Protein AF-A0A1G5IND9-F1 (afdb_monomer)

Radius of gyration: 23.29 Å; Cα contacts (8 Å, |Δi|>4): 199; chains: 1; bounding box: 73×46×47 Å

Solvent-accessible surface area (backbone atoms only — not comparable to full-atom values): 9541 Å² total; per-residue (Å²): 134,87,81,87,68,86,78,78,81,77,81,84,85,41,71,45,76,47,80,45,90,50,96,54,46,40,53,38,68,62,52,53,51,48,54,53,48,26,63,75,71,70,32,82,34,42,37,40,38,22,62,41,40,65,34,73,64,21,52,52,49,25,38,78,69,64,33,41,38,34,30,41,40,71,73,75,77,88,83,86,69,92,83,65,74,85,80,75,82,85,58,93,77,36,49,69,60,53,47,62,74,68,46,67,59,58,34,30,34,36,42,54,65,91,48,97,62,68,45,70,68,34,69,41,71,66,56,52,51,52,53,50,54,53,38,46,54,45,35,30,72,74,71,67,49,72,71,80,64,54,64,57,54,60,72,68,68,123

Foldseek 3Di:
DDPPDDPPVPDDAAEAEEEDEDPAADEQVVLVVQLVVCVVVVHPEYEYEYQRHHDPNNLVNCLVSVYKYKHKYFPDDPDDDPPDDDDDDDDPLPLVVQLVVLPDRIWMWIRGSPDPDTDTPPPDPVSVVVSVVVSQVSCCVPPVDHDPVVVVVVVPPD

Secondary structure (DSSP, 8-state):
--------------EEEEEE--SSPBPHHHHHHHHHHHHHTT-SEEEEEESS-B-HHHHHHHHHHTEEEEEEEE-------SSS-SPP---TT-HHHHHHHHS-SEEEEEE-TT-SS-EEEES-HHHHHHHHHHHHHHHHHHH---STTHHHHHHT--

Nearest PDB structures (foldseek):
  7edb-assembly1_A  TM=5.434E-01  e=9.068E-02  Peduovirus P2
  1kah-assembly1_A  TM=6.691E-01  e=1.997E+00  Escherichia coli
  4ys8-assembly6_D  TM=3.664E-01  e=1.119E+00  Burkholderia thailandensis E264
  2yzs-assembly1_A-2  TM=2.459E-01  e=5.507E-01  Aquifex aeolicus
  6ke1-assembly1_A  TM=2.214E-01  e=4.539E-01  Thermus thermophilus HB8

Mean predicted aligned error: 11.18 Å

pLDDT: mean 80.33, std 16.26, range [35.5, 98.25]

Sequence (158 aa):
MYHIGDRHHCYDFKVLCECKQFKNPVKRDVVVLLDGKIRSLGAQKGIICSTSGFQKGAIKYAKEHGIALFQIYDKKCIAVSHSGGPNEQEYDDDPIKYIEDRWPKYCVKCFESDRDEAVTIYPTRNMIIDIYRDYYRVMKKVYGIDMHDFDMALNNWN

Structure (mmCIF, N/CA/C/O backbone):
data_AF-A0A1G5IND9-F1
#
_entry.id   AF-A0A1G5IND9-F1
#
loop_
_atom_site.group_PDB
_atom_site.id
_atom_site.type_symbol
_atom_site.label_atom_id
_atom_site.label_alt_id
_atom_site.label_comp_id
_atom_site.label_asym_id
_atom_site.label_entity_id
_atom_site.label_seq_id
_atom_site.pdbx_PDB_ins_code
_atom_site.Cartn_x
_atom_site.Cartn_y
_atom_site.Cartn_z
_atom_site.occupancy
_atom_site.B_iso_or_equiv
_atom_site.auth_seq_id
_atom_site.auth_comp_id
_atom_site.auth_asym_id
_atom_site.auth_atom_id
_atom_site.pdbx_PDB_model_num
ATOM 1 N N . MET A 1 1 ? -50.390 -26.173 13.204 1.00 37.53 1 MET A N 1
ATOM 2 C CA . MET A 1 1 ? -49.600 -26.393 11.974 1.00 37.53 1 MET A CA 1
ATOM 3 C C . MET A 1 1 ? -48.241 -25.755 12.170 1.00 37.53 1 MET A C 1
ATOM 5 O O . MET A 1 1 ? -48.158 -24.537 12.227 1.00 37.53 1 MET A O 1
ATOM 9 N N . TYR A 1 2 ? -47.200 -26.566 12.340 1.00 35.50 2 TYR A N 1
ATOM 10 C CA . TYR A 1 2 ? -45.823 -26.085 12.351 1.00 35.50 2 TYR A CA 1
ATOM 11 C C . TYR A 1 2 ? -45.419 -25.769 10.910 1.00 35.50 2 TYR A C 1
ATOM 13 O O . TYR A 1 2 ? -45.386 -26.670 10.079 1.00 35.50 2 TYR A O 1
ATOM 21 N N . HIS A 1 3 ? -45.151 -24.501 10.600 1.00 40.34 3 HIS A N 1
ATOM 22 C CA . HIS A 1 3 ? -44.386 -24.147 9.407 1.00 40.34 3 HIS A CA 1
ATOM 23 C C . HIS A 1 3 ? -42.906 -24.221 9.778 1.00 40.34 3 HIS A C 1
ATOM 25 O O . HIS A 1 3 ? -42.329 -23.277 10.313 1.00 40.34 3 HIS A O 1
ATOM 31 N N . ILE A 1 4 ? -42.312 -25.387 9.532 1.00 52.06 4 ILE A N 1
ATOM 32 C CA . ILE A 1 4 ? -40.864 -25.536 9.409 1.00 52.06 4 ILE A CA 1
ATOM 33 C C . ILE A 1 4 ? -40.540 -25.001 8.011 1.00 52.06 4 ILE A C 1
ATOM 35 O O . ILE A 1 4 ? -40.621 -25.726 7.029 1.00 52.06 4 ILE A O 1
ATOM 39 N N . GLY A 1 5 ? -40.324 -23.687 7.931 1.00 53.31 5 GLY A N 1
ATOM 40 C CA . GLY A 1 5 ? -39.831 -23.007 6.737 1.00 53.31 5 GLY A CA 1
ATOM 41 C C . GLY A 1 5 ? -38.309 -22.951 6.778 1.00 53.31 5 GLY A C 1
ATOM 42 O O . GLY A 1 5 ? -37.722 -22.635 7.815 1.00 53.31 5 GLY A O 1
ATOM 43 N N . ASP A 1 6 ? -37.694 -23.300 5.660 1.00 54.34 6 ASP A N 1
ATOM 44 C CA . ASP A 1 6 ? -36.264 -23.501 5.462 1.00 54.34 6 ASP A CA 1
ATOM 45 C C . ASP A 1 6 ? -35.392 -22.374 6.034 1.00 54.34 6 ASP A C 1
ATOM 47 O O . ASP A 1 6 ? -35.322 -21.264 5.507 1.00 54.34 6 ASP A O 1
ATOM 51 N N . ARG A 1 7 ? -34.656 -22.671 7.112 1.00 50.06 7 ARG A N 1
ATOM 52 C CA . ARG A 1 7 ? -33.579 -21.799 7.594 1.00 50.06 7 ARG A CA 1
ATOM 53 C C . ARG A 1 7 ? -32.284 -22.143 6.869 1.00 50.06 7 ARG A C 1
ATOM 55 O O . ARG A 1 7 ? -31.398 -22.774 7.443 1.00 50.06 7 ARG A O 1
ATOM 62 N N . HIS A 1 8 ? -32.150 -21.674 5.632 1.00 57.09 8 HIS A N 1
ATOM 63 C CA . HIS A 1 8 ? -30.825 -21.358 5.111 1.00 57.09 8 HIS A CA 1
ATOM 64 C C . HIS A 1 8 ? -30.262 -20.224 5.977 1.00 57.09 8 HIS A C 1
ATOM 66 O O . HIS A 1 8 ? -30.585 -19.056 5.785 1.00 57.09 8 HIS A O 1
ATOM 72 N N . HIS A 1 9 ? -29.463 -20.568 6.988 1.00 54.41 9 HIS A N 1
ATOM 73 C CA . HIS A 1 9 ? -28.658 -19.597 7.727 1.00 54.41 9 HIS A CA 1
ATOM 74 C C . HIS A 1 9 ? -27.567 -19.070 6.787 1.00 54.41 9 HIS A C 1
ATOM 76 O O . HIS A 1 9 ? -26.453 -19.585 6.763 1.00 54.41 9 HIS A O 1
ATOM 82 N N . CYS A 1 10 ? -27.909 -18.085 5.955 1.00 64.38 10 CYS A N 1
ATOM 83 C CA . CYS A 1 10 ? -26.940 -17.322 5.179 1.00 64.38 10 CYS A CA 1
ATOM 84 C C . CYS A 1 10 ? -26.258 -16.341 6.132 1.00 64.38 10 CYS A C 1
ATOM 86 O O . CYS A 1 10 ? -26.881 -15.406 6.632 1.00 64.38 10 CYS A O 1
ATOM 88 N N . TYR A 1 11 ? -24.997 -16.606 6.454 1.00 77.19 11 TYR A N 1
ATOM 89 C CA . TYR A 1 11 ? -24.205 -15.719 7.292 1.00 77.19 11 TYR A CA 1
ATOM 90 C C . TYR A 1 11 ? -23.668 -14.580 6.419 1.00 77.19 11 TYR A C 1
ATOM 92 O O . TYR A 1 11 ? -22.770 -14.794 5.605 1.00 77.19 11 TYR A O 1
ATOM 100 N N . ASP A 1 12 ? -24.211 -13.374 6.578 1.00 85.25 12 ASP A N 1
ATOM 101 C CA . ASP A 1 12 ? -23.743 -12.202 5.835 1.00 85.25 12 ASP A CA 1
ATOM 102 C C . ASP A 1 12 ? -22.472 -11.629 6.474 1.00 85.25 12 ASP A C 1
ATOM 104 O O . ASP A 1 12 ? -22.474 -11.151 7.614 1.00 85.25 12 ASP A O 1
ATOM 108 N N . PHE A 1 13 ? -21.369 -11.659 5.724 1.00 91.00 13 PHE A N 1
ATOM 109 C CA . PHE A 1 13 ? -20.093 -11.071 6.121 1.00 91.00 13 PHE A CA 1
ATOM 110 C C . PHE A 1 13 ? -19.917 -9.686 5.493 1.00 91.00 13 PHE A C 1
ATOM 112 O O . PHE A 1 13 ? -19.756 -9.537 4.283 1.00 91.00 13 PHE A O 1
ATOM 119 N N . LYS A 1 14 ? -19.934 -8.655 6.334 1.00 92.88 14 LYS A N 1
ATOM 120 C CA . LYS A 1 14 ? -19.837 -7.247 5.965 1.00 92.88 14 LYS A CA 1
ATOM 121 C C . LYS A 1 14 ? -18.474 -6.688 6.362 1.00 92.88 14 LYS A C 1
ATOM 123 O O . LYS A 1 14 ? -18.057 -6.749 7.519 1.00 92.88 14 LYS A O 1
ATOM 128 N N . VAL A 1 15 ? -17.804 -6.069 5.396 1.00 94.38 15 VAL A N 1
ATOM 129 C CA . VAL A 1 15 ? -16.541 -5.355 5.600 1.00 94.38 15 VAL A CA 1
ATOM 130 C C . VAL A 1 15 ? -16.746 -3.887 5.271 1.00 94.38 15 VAL A C 1
ATOM 132 O O . VAL A 1 15 ? -17.277 -3.556 4.212 1.00 94.38 15 VAL A O 1
ATOM 135 N N . LEU A 1 16 ? -16.316 -3.003 6.167 1.00 95.50 16 LEU A N 1
ATOM 136 C CA . LEU A 1 16 ? -16.320 -1.566 5.925 1.00 95.50 16 LEU A CA 1
ATOM 137 C C . LEU A 1 16 ? -14.948 -1.128 5.407 1.00 95.50 16 LEU A C 1
ATOM 139 O O . LEU A 1 16 ? -13.946 -1.282 6.100 1.00 95.50 16 LEU A O 1
ATOM 143 N N . CYS A 1 17 ? -14.901 -0.569 4.200 1.00 94.25 17 CYS A N 1
ATOM 144 C CA . CYS A 1 17 ? -13.667 -0.075 3.592 1.00 94.25 17 CYS A CA 1
ATOM 145 C C . CYS A 1 17 ? -13.712 1.450 3.444 1.00 94.25 17 CYS A C 1
ATOM 147 O O . CYS A 1 17 ? -14.684 1.993 2.919 1.00 94.25 17 CYS A O 1
ATOM 149 N N . GLU A 1 18 ? -12.659 2.141 3.884 1.00 94.31 18 GLU A N 1
ATOM 150 C CA . GLU A 1 18 ? -12.487 3.579 3.672 1.00 94.31 18 GLU A CA 1
ATOM 151 C C . GLU A 1 18 ? -11.166 3.897 2.962 1.00 94.31 18 GLU A C 1
ATOM 153 O O . GLU A 1 18 ? -10.089 3.490 3.393 1.00 94.31 18 GLU A O 1
ATOM 158 N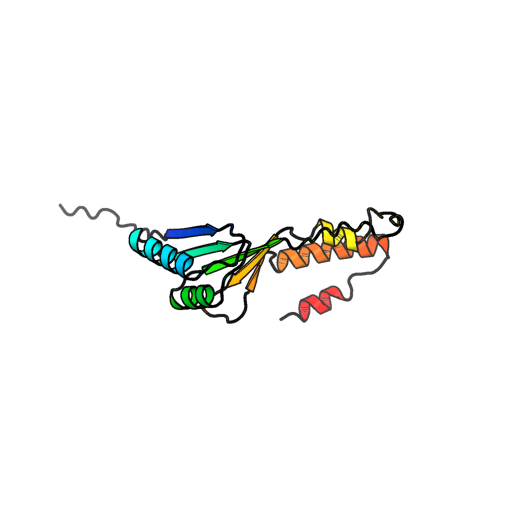 N . CYS A 1 19 ? -11.237 4.715 1.912 1.00 94.06 19 CYS A N 1
ATOM 159 C CA . CYS A 1 19 ? -10.068 5.242 1.210 1.00 94.06 19 CYS A CA 1
ATOM 160 C C . CYS A 1 19 ? -9.769 6.670 1.679 1.00 94.06 19 CYS A C 1
ATOM 162 O O . CYS A 1 19 ? -10.649 7.534 1.660 1.00 94.06 19 CYS A O 1
ATOM 164 N N . LYS A 1 20 ? -8.528 6.934 2.098 1.00 92.50 20 LYS A N 1
ATOM 165 C CA . LYS A 1 20 ? -8.072 8.236 2.596 1.00 92.50 20 LYS A CA 1
ATOM 166 C C . LYS A 1 20 ? -6.925 8.768 1.751 1.00 92.50 20 LYS A C 1
ATOM 168 O O . LYS A 1 20 ? -5.823 8.232 1.760 1.00 92.50 20 LYS A O 1
ATOM 173 N N . GLN A 1 21 ? -7.183 9.873 1.064 1.00 93.25 21 GLN A N 1
ATOM 174 C CA . GLN A 1 21 ? -6.161 10.635 0.361 1.00 93.25 21 GLN A CA 1
ATOM 175 C C . GLN A 1 21 ? -5.793 11.859 1.199 1.00 93.25 21 GLN A C 1
ATOM 177 O O . GLN A 1 21 ? -6.465 12.888 1.154 1.00 93.25 21 GLN A O 1
ATOM 182 N N . PHE A 1 22 ? -4.732 11.744 1.992 1.00 93.06 22 PHE A N 1
ATOM 183 C CA . PHE A 1 22 ? -4.222 12.843 2.809 1.00 93.06 22 PHE A CA 1
ATOM 184 C C . PHE A 1 22 ? -2.828 13.265 2.364 1.00 93.06 22 PHE A C 1
ATOM 186 O O . PHE A 1 22 ? -2.091 12.494 1.761 1.00 93.06 22 PHE A O 1
ATOM 193 N N . LYS A 1 23 ? -2.449 14.500 2.713 1.00 91.50 23 LYS A N 1
ATOM 194 C CA . LYS A 1 23 ? -1.075 14.993 2.525 1.00 91.50 23 LYS A CA 1
ATOM 195 C C . LYS A 1 23 ? -0.083 14.354 3.504 1.00 91.50 23 LYS A C 1
ATOM 197 O O . LYS A 1 23 ? 1.084 14.212 3.178 1.00 91.50 23 LYS A O 1
ATOM 202 N N . ASN A 1 24 ? -0.555 13.977 4.693 1.00 94.38 24 ASN A N 1
ATOM 203 C CA . ASN A 1 24 ? 0.251 13.406 5.773 1.00 94.38 24 ASN A CA 1
ATOM 204 C C . ASN A 1 24 ? -0.211 11.977 6.100 1.00 94.38 24 ASN A C 1
ATOM 206 O O . ASN A 1 24 ? -1.364 11.645 5.794 1.00 94.38 24 ASN A O 1
ATOM 210 N N . PRO A 1 25 ? 0.633 11.147 6.748 1.00 95.38 25 PRO A N 1
ATOM 211 C CA . PRO A 1 25 ? 0.241 9.810 7.184 1.00 95.38 25 PRO A CA 1
ATOM 212 C C . PRO A 1 25 ? -1.025 9.823 8.045 1.00 95.38 25 PRO A C 1
ATOM 214 O O . PRO A 1 25 ? -1.214 10.713 8.882 1.00 95.38 25 PRO A O 1
ATOM 217 N N . VAL A 1 26 ? -1.884 8.821 7.847 1.00 96.00 26 VAL A N 1
ATOM 218 C CA . VAL A 1 26 ? -3.165 8.687 8.551 1.00 96.00 26 VAL A CA 1
ATOM 219 C C . VAL A 1 26 ? -2.928 8.588 10.058 1.00 96.00 26 VAL A C 1
ATOM 221 O O . VAL A 1 26 ? -2.122 7.786 10.539 1.00 96.00 26 VAL A O 1
ATOM 224 N N . LYS A 1 27 ? -3.638 9.441 10.794 1.00 97.88 27 LYS A N 1
ATOM 225 C CA . LYS A 1 27 ? -3.593 9.553 12.252 1.00 97.88 27 LYS A CA 1
ATOM 226 C C . LYS A 1 27 ? -4.478 8.491 12.923 1.00 97.88 27 LYS A C 1
ATOM 228 O O . LYS A 1 27 ? -5.351 7.894 12.296 1.00 97.88 27 LYS A O 1
ATOM 233 N N . ARG A 1 28 ? -4.247 8.253 14.220 1.00 97.75 28 ARG A N 1
ATOM 234 C CA . ARG A 1 28 ? -4.973 7.244 15.020 1.00 97.75 28 ARG A CA 1
ATOM 235 C C . ARG A 1 28 ? -6.477 7.521 15.123 1.00 97.75 28 ARG A C 1
ATOM 237 O O . ARG A 1 28 ? -7.260 6.580 15.086 1.00 97.75 28 ARG A O 1
ATOM 244 N N . ASP A 1 29 ? -6.871 8.783 15.250 1.00 98.06 29 ASP A N 1
ATOM 245 C CA . ASP A 1 29 ? -8.268 9.231 15.342 1.00 98.06 29 ASP A CA 1
ATOM 246 C C . ASP A 1 29 ? -9.125 8.748 14.163 1.00 98.06 29 ASP A C 1
ATOM 248 O O . ASP A 1 29 ? -10.259 8.321 14.359 1.00 98.06 29 ASP A O 1
ATOM 252 N N . VAL A 1 30 ? -8.562 8.722 12.955 1.00 97.94 30 VAL A N 1
ATOM 253 C CA . VAL A 1 30 ? -9.231 8.202 11.754 1.00 97.94 30 VAL A CA 1
ATOM 254 C C . VAL A 1 30 ? -9.525 6.706 11.879 1.00 97.94 30 VAL A C 1
ATOM 256 O O . VAL A 1 30 ? -10.604 6.258 11.498 1.00 97.94 30 VAL A O 1
ATOM 259 N N . VAL A 1 31 ? -8.593 5.933 12.442 1.00 97.00 31 VAL A N 1
ATOM 260 C CA . VAL A 1 31 ? -8.778 4.490 12.665 1.00 97.00 31 VAL A CA 1
ATOM 261 C C . VAL A 1 31 ? -9.827 4.237 13.750 1.00 97.00 31 VAL A C 1
ATOM 263 O O . VAL A 1 31 ? -10.704 3.399 13.569 1.00 97.00 31 VAL A O 1
ATOM 266 N N . VAL A 1 32 ? -9.786 5.007 14.843 1.00 98.19 32 VAL A N 1
ATOM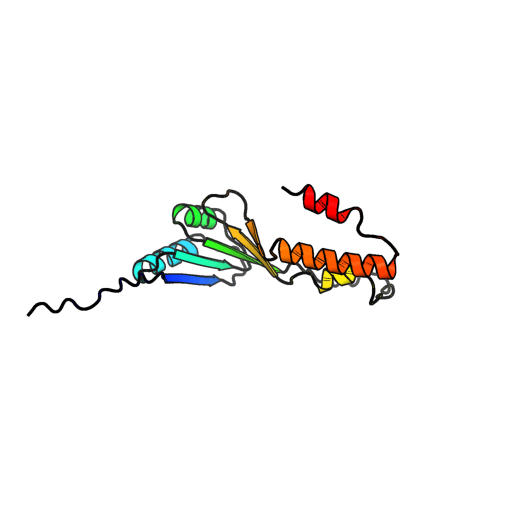 267 C CA . VAL A 1 32 ? -10.786 4.960 15.929 1.00 98.19 32 VAL A CA 1
ATOM 268 C C . VAL A 1 32 ? -12.185 5.289 15.401 1.00 98.19 32 VAL A C 1
ATOM 270 O O . VAL A 1 32 ? -13.165 4.642 15.770 1.00 98.19 32 VAL A O 1
ATOM 273 N N . LEU A 1 33 ? -12.289 6.274 14.506 1.00 98.25 33 LEU A N 1
ATOM 274 C CA . LEU A 1 33 ? -13.550 6.637 13.868 1.00 98.25 33 LEU A CA 1
ATOM 275 C C . LEU A 1 33 ? -14.101 5.480 13.022 1.00 98.25 33 LEU A C 1
ATOM 277 O O . LEU A 1 33 ? -15.293 5.184 13.111 1.00 98.25 33 LEU A O 1
ATOM 281 N N . LEU A 1 34 ? -13.253 4.815 12.225 1.00 97.38 34 LEU A N 1
ATOM 282 C CA . LEU A 1 34 ? -13.667 3.638 11.459 1.00 97.38 34 LEU A CA 1
ATOM 283 C C . LEU A 1 34 ? -14.142 2.517 12.389 1.00 97.38 34 LEU A C 1
ATOM 285 O O . LEU A 1 34 ? -15.207 1.961 12.153 1.00 97.38 34 LEU A O 1
ATOM 289 N N . ASP A 1 35 ? -13.404 2.228 13.461 1.00 97.69 35 ASP A N 1
ATOM 290 C CA . ASP A 1 35 ? -13.773 1.219 14.461 1.00 97.69 35 ASP A CA 1
ATOM 291 C C . ASP A 1 35 ? -15.172 1.478 15.058 1.00 97.69 35 ASP A C 1
ATOM 293 O O . ASP A 1 35 ? -16.013 0.583 15.167 1.00 97.69 35 ASP A O 1
ATOM 297 N N . GLY A 1 36 ? -15.484 2.745 15.356 1.00 98.06 36 GLY A N 1
ATOM 298 C CA . GLY A 1 36 ? -16.830 3.162 15.757 1.00 98.06 36 GLY A CA 1
ATOM 299 C C . GLY A 1 36 ? -17.905 2.851 14.708 1.00 98.06 36 GLY A C 1
ATOM 300 O O . GLY A 1 36 ? -18.975 2.352 15.060 1.00 98.06 36 GLY A O 1
ATOM 301 N N . LYS A 1 37 ? -17.618 3.092 13.422 1.00 98.00 37 LYS A N 1
ATOM 302 C CA . LYS A 1 37 ? -18.543 2.803 12.312 1.00 98.00 37 LYS A CA 1
ATOM 303 C C . LYS A 1 37 ? -18.721 1.309 12.059 1.00 98.00 37 LYS A C 1
ATOM 305 O O . LYS A 1 37 ? -19.827 0.884 11.747 1.00 98.00 37 LYS A O 1
ATOM 310 N N . ILE A 1 38 ? -17.661 0.512 12.204 1.00 96.94 38 ILE A N 1
ATOM 311 C CA . ILE A 1 38 ? -17.737 -0.953 12.107 1.00 96.94 38 ILE A CA 1
ATOM 312 C C . ILE A 1 38 ? -18.773 -1.464 13.112 1.00 96.94 38 ILE A C 1
ATOM 314 O O . ILE A 1 38 ? -19.696 -2.183 12.729 1.00 96.94 38 ILE A O 1
ATOM 318 N N . ARG A 1 39 ? -18.678 -1.013 14.372 1.00 96.12 39 ARG A N 1
ATOM 319 C CA . ARG A 1 39 ? -19.630 -1.368 15.433 1.00 96.12 39 ARG A CA 1
ATOM 320 C C . ARG A 1 39 ? -21.047 -0.875 15.148 1.00 96.12 39 ARG A C 1
ATOM 322 O O . ARG A 1 39 ? -21.986 -1.652 15.284 1.00 96.12 39 ARG A O 1
ATOM 329 N N . SER A 1 40 ? -21.218 0.386 14.746 1.00 97.56 40 SER A N 1
ATOM 330 C CA . SER A 1 40 ? -22.558 0.956 14.542 1.00 97.56 40 SER A CA 1
ATOM 331 C C . SER A 1 40 ? -23.294 0.377 13.330 1.00 97.56 40 SER A C 1
ATOM 333 O O . SER A 1 40 ? -24.518 0.301 13.342 1.00 97.56 40 SER A O 1
ATOM 335 N N . LEU A 1 41 ? -22.564 -0.058 12.299 1.00 95.75 41 LEU A N 1
ATOM 336 C CA . LEU A 1 41 ? -23.126 -0.635 11.072 1.00 95.75 41 LEU A CA 1
ATOM 337 C C . LEU A 1 41 ? -23.214 -2.171 11.100 1.00 95.75 41 LEU A C 1
ATOM 339 O O . LEU A 1 41 ? -23.656 -2.780 10.115 1.00 95.75 41 LEU A O 1
ATOM 343 N N . GLY A 1 42 ? -22.774 -2.798 12.197 1.00 92.38 42 GLY A N 1
ATOM 344 C CA . GLY A 1 42 ? -22.714 -4.252 12.339 1.00 92.38 42 GLY A CA 1
ATOM 345 C C . GLY A 1 42 ? -21.805 -4.912 11.299 1.00 92.38 42 GLY A C 1
ATOM 346 O O . GLY A 1 42 ? -22.160 -5.955 10.757 1.00 92.38 42 GLY A O 1
ATOM 347 N N . ALA A 1 43 ? -20.683 -4.275 10.953 1.00 93.56 43 ALA A N 1
ATOM 348 C CA . ALA A 1 43 ? -19.661 -4.875 10.099 1.00 93.56 43 ALA A CA 1
ATOM 349 C C . ALA A 1 43 ? -18.708 -5.742 10.935 1.00 93.56 43 ALA A C 1
ATOM 351 O O . ALA A 1 43 ? -18.429 -5.444 12.093 1.00 93.56 43 ALA A O 1
ATOM 352 N N . GLN A 1 44 ? -18.187 -6.814 10.344 1.00 93.25 44 GLN A N 1
ATOM 353 C CA . GLN A 1 44 ? -17.294 -7.758 11.013 1.00 93.25 44 GLN A CA 1
ATOM 354 C C . GLN A 1 44 ? -15.822 -7.360 10.890 1.00 93.25 44 GLN A C 1
ATOM 356 O O . GLN A 1 44 ? -15.013 -7.761 11.727 1.00 93.25 44 GLN A O 1
ATOM 361 N N . LYS A 1 45 ? -15.457 -6.606 9.844 1.00 92.69 45 LYS A N 1
ATO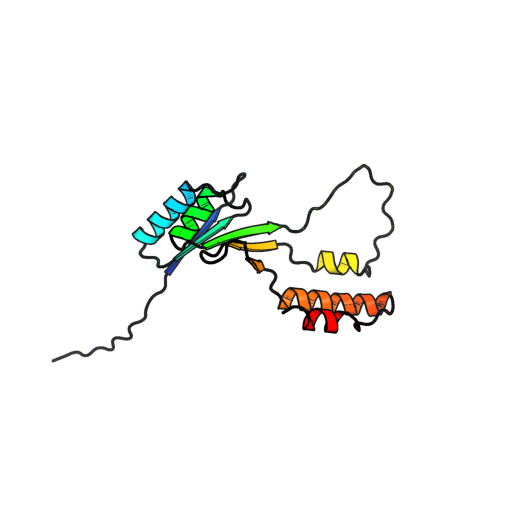M 362 C CA . LYS A 1 45 ? -14.085 -6.135 9.603 1.00 92.69 45 LYS A CA 1
ATOM 363 C C . LYS A 1 45 ? -14.057 -4.716 9.052 1.00 92.69 45 LYS A C 1
ATOM 365 O O . LYS A 1 45 ? -15.023 -4.245 8.450 1.00 92.69 45 LYS A O 1
ATOM 370 N N . GLY A 1 46 ? -12.908 -4.070 9.231 1.00 94.31 46 GLY A N 1
ATOM 371 C CA . GLY A 1 46 ? -12.598 -2.760 8.675 1.00 94.31 46 GLY A CA 1
ATOM 372 C C . GLY A 1 46 ? -11.310 -2.773 7.870 1.00 94.31 46 GLY A C 1
ATOM 373 O O . GLY A 1 46 ? -10.357 -3.452 8.252 1.00 94.31 46 GLY A O 1
ATOM 374 N N . ILE A 1 47 ? -11.278 -1.991 6.794 1.00 94.94 47 ILE A N 1
ATOM 375 C CA . ILE A 1 47 ? -10.091 -1.755 5.969 1.00 94.94 47 ILE A CA 1
ATOM 376 C C . ILE A 1 47 ? -9.919 -0.247 5.775 1.00 94.94 47 ILE A C 1
ATOM 378 O O . ILE A 1 47 ? -10.878 0.447 5.432 1.00 94.94 47 ILE A O 1
ATOM 382 N N . ILE A 1 48 ? -8.699 0.264 5.957 1.00 95.44 48 ILE A N 1
ATOM 383 C CA . ILE A 1 48 ? -8.327 1.619 5.527 1.00 95.44 48 ILE A CA 1
ATOM 384 C C . ILE A 1 48 ? -7.258 1.534 4.451 1.00 95.44 48 ILE A C 1
ATOM 386 O O . ILE A 1 48 ? -6.182 0.989 4.682 1.00 95.44 48 ILE A O 1
ATOM 390 N N . CYS A 1 49 ? -7.523 2.163 3.313 1.00 93.94 49 CYS A N 1
ATOM 391 C CA . CYS A 1 49 ? -6.556 2.355 2.241 1.00 93.94 49 CYS A CA 1
ATOM 392 C C . CYS A 1 49 ? -6.040 3.799 2.260 1.00 93.94 49 CYS A C 1
ATOM 394 O O . CYS A 1 49 ? -6.836 4.733 2.360 1.00 93.94 49 CYS A O 1
ATOM 396 N N . SER A 1 50 ? -4.729 4.010 2.137 1.00 93.88 50 SER A N 1
ATOM 397 C CA . SER A 1 50 ? -4.130 5.351 2.081 1.00 93.88 50 SER A CA 1
ATOM 398 C C . SER A 1 50 ? -2.941 5.428 1.134 1.00 93.88 50 SER A C 1
ATOM 400 O O . SER A 1 50 ? -2.147 4.492 1.058 1.00 93.88 50 SER A O 1
ATOM 402 N N . THR A 1 51 ? -2.768 6.574 0.468 1.00 92.69 51 THR A N 1
ATOM 403 C CA . THR A 1 51 ? -1.554 6.861 -0.313 1.00 92.69 51 THR A CA 1
ATOM 404 C C . THR A 1 51 ? -0.415 7.464 0.507 1.00 92.69 51 THR A C 1
ATOM 406 O O . THR A 1 51 ? 0.742 7.397 0.108 1.00 92.69 51 THR A O 1
ATOM 409 N N . SER A 1 52 ? -0.719 8.038 1.674 1.00 91.75 52 SER A N 1
ATOM 410 C CA . SER A 1 52 ? 0.256 8.717 2.539 1.00 91.75 52 SER A CA 1
ATOM 411 C C . SER A 1 52 ? 0.803 7.838 3.669 1.00 91.75 52 SER A C 1
ATOM 413 O O . SER A 1 52 ? 1.584 8.309 4.496 1.00 91.75 52 SER A O 1
ATOM 415 N N . GLY A 1 53 ? 0.391 6.569 3.732 1.00 92.06 53 GLY A N 1
ATOM 416 C CA . GLY A 1 53 ? 0.745 5.653 4.817 1.00 92.06 53 GLY A CA 1
ATOM 417 C C . GLY A 1 53 ? 0.038 5.976 6.137 1.00 92.06 53 GLY A C 1
ATOM 418 O O . GLY A 1 53 ? -0.990 6.660 6.164 1.00 92.06 53 GLY A O 1
ATOM 419 N N . PHE A 1 54 ? 0.588 5.461 7.240 1.00 94.56 54 PHE A N 1
ATOM 420 C CA . PHE A 1 54 ? -0.035 5.477 8.568 1.00 94.56 54 PHE A CA 1
ATOM 421 C C . PHE A 1 54 ? 0.978 5.846 9.654 1.00 94.56 54 PHE A C 1
ATOM 423 O O . PHE A 1 54 ? 2.142 5.455 9.603 1.00 94.56 54 PHE A O 1
ATOM 430 N N . GLN A 1 55 ? 0.541 6.590 10.668 1.00 95.25 55 GLN A N 1
ATOM 431 C CA . GLN A 1 55 ? 1.369 6.873 11.840 1.00 95.25 55 GLN A CA 1
ATOM 432 C C . GLN A 1 55 ? 1.511 5.631 12.730 1.00 95.25 55 GLN A C 1
ATOM 434 O O . GLN A 1 55 ? 0.593 4.816 12.813 1.00 95.25 55 GLN A O 1
ATOM 439 N N . LYS A 1 56 ? 2.605 5.530 13.500 1.00 94.12 56 LYS A N 1
ATOM 440 C CA . LYS A 1 56 ? 2.838 4.405 14.433 1.00 94.12 56 LYS A CA 1
ATOM 441 C C . LYS A 1 56 ? 1.649 4.149 15.370 1.00 94.12 56 LYS A C 1
ATOM 443 O O . LYS A 1 56 ? 1.257 3.006 15.570 1.00 94.12 56 LYS A O 1
ATOM 448 N N . GLY A 1 57 ? 1.038 5.212 15.903 1.00 94.69 57 GLY A N 1
ATOM 449 C CA . GLY A 1 57 ? -0.139 5.101 16.773 1.00 94.69 57 GLY A CA 1
ATOM 450 C C . GLY A 1 57 ? -1.400 4.595 16.060 1.00 94.69 57 GLY A C 1
ATOM 451 O O . GLY A 1 57 ? -2.229 3.950 16.693 1.00 94.69 57 GLY A O 1
ATOM 452 N N . ALA A 1 58 ? -1.534 4.857 14.756 1.00 95.00 58 ALA A N 1
ATOM 453 C CA . ALA A 1 58 ? -2.621 4.334 13.932 1.00 95.00 58 ALA A CA 1
ATOM 454 C C . ALA A 1 58 ? -2.428 2.839 13.648 1.00 95.00 58 ALA A C 1
ATOM 456 O O . ALA A 1 58 ? -3.361 2.067 13.837 1.00 95.00 58 ALA A O 1
ATOM 457 N N . ILE A 1 59 ? -1.204 2.431 13.287 1.00 94.50 59 ILE A N 1
ATOM 458 C CA . ILE A 1 59 ? -0.839 1.022 13.062 1.00 94.50 59 ILE A CA 1
ATOM 459 C C . ILE A 1 59 ? -1.057 0.205 14.339 1.00 94.50 59 ILE A C 1
ATOM 461 O O . ILE A 1 59 ? -1.721 -0.826 14.301 1.00 94.50 59 ILE A O 1
ATOM 465 N N . LYS A 1 60 ? -0.568 0.700 15.486 1.00 93.62 60 LYS A N 1
ATOM 466 C CA . LYS A 1 60 ? -0.736 0.027 16.781 1.00 93.62 60 LYS A CA 1
ATOM 467 C C . LYS A 1 60 ? -2.212 -0.179 17.133 1.00 93.62 60 LYS A C 1
ATOM 469 O O . LYS A 1 60 ? -2.605 -1.288 17.474 1.00 93.62 60 LYS A O 1
ATOM 474 N N . TYR A 1 61 ? -3.028 0.867 17.006 1.00 95.81 61 TYR A N 1
ATOM 475 C CA . TYR A 1 61 ? -4.459 0.774 17.293 1.00 95.81 61 TYR A CA 1
ATOM 476 C C . TYR A 1 61 ? -5.176 -0.186 16.332 1.00 95.81 61 TYR A C 1
ATOM 478 O O . TYR A 1 61 ? -5.965 -1.017 16.763 1.00 95.81 61 TYR A O 1
ATOM 486 N N . ALA A 1 62 ? -4.875 -0.122 15.033 1.00 93.69 62 ALA A N 1
ATOM 487 C CA . ALA A 1 62 ? -5.463 -1.026 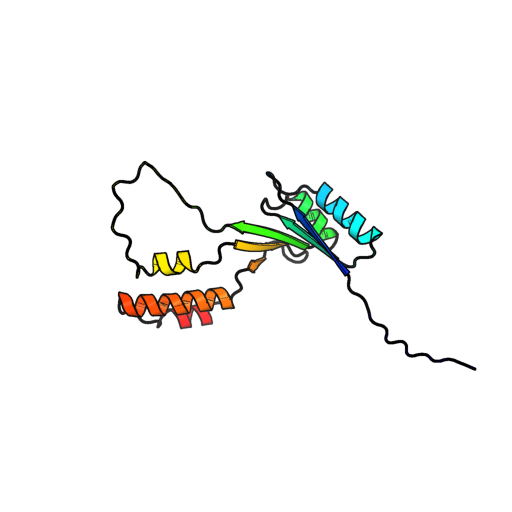14.048 1.00 93.69 62 ALA A CA 1
ATOM 488 C C . ALA A 1 62 ? -5.138 -2.501 14.348 1.00 93.69 62 ALA A C 1
ATOM 490 O O . ALA A 1 62 ? -6.031 -3.344 14.287 1.00 93.69 62 ALA A O 1
ATOM 491 N N . LYS A 1 63 ? -3.890 -2.788 14.750 1.00 91.38 63 LYS A N 1
ATOM 492 C CA . LYS A 1 63 ? -3.429 -4.116 15.184 1.00 91.38 63 LYS A CA 1
ATOM 493 C C . LYS A 1 63 ? -4.197 -4.618 16.410 1.00 91.38 63 LYS A C 1
ATOM 495 O O . LYS A 1 63 ? -4.687 -5.740 16.386 1.00 91.38 63 LYS A O 1
ATOM 500 N N . GLU A 1 64 ? -4.363 -3.783 17.436 1.00 93.12 64 GLU A N 1
ATOM 501 C CA . GLU A 1 64 ? -5.118 -4.123 18.658 1.00 93.12 64 GLU A CA 1
ATOM 502 C C . GLU A 1 64 ? -6.613 -4.384 18.391 1.00 93.12 64 GLU A C 1
ATOM 504 O O . GLU A 1 64 ? -7.235 -5.177 19.093 1.00 93.12 64 GLU A O 1
ATOM 509 N N . HIS A 1 65 ? -7.187 -3.746 17.367 1.00 93.50 65 HIS A N 1
ATOM 510 C CA . HIS A 1 65 ? -8.625 -3.778 17.078 1.00 93.50 65 HIS A CA 1
ATOM 511 C C . HIS A 1 65 ? -9.006 -4.599 15.830 1.00 93.50 65 HIS A C 1
ATOM 513 O O . HIS A 1 65 ? -10.174 -4.631 15.444 1.00 93.50 65 HIS A O 1
ATOM 519 N N . GLY A 1 66 ? -8.050 -5.285 15.195 1.00 90.62 66 GLY A N 1
ATOM 520 C CA . GLY A 1 66 ? -8.310 -6.155 14.042 1.00 90.62 66 GLY A CA 1
ATOM 521 C C . GLY A 1 66 ? -8.776 -5.415 12.779 1.00 90.62 66 GLY A C 1
ATOM 522 O O . GLY A 1 66 ? -9.636 -5.921 12.053 1.00 90.62 66 GLY A O 1
ATOM 523 N N . ILE A 1 67 ? -8.223 -4.225 12.525 1.00 94.25 67 ILE A N 1
ATOM 524 C CA . ILE A 1 67 ? -8.501 -3.393 11.344 1.00 94.25 67 ILE A CA 1
ATOM 525 C C . ILE A 1 67 ? -7.318 -3.485 10.378 1.00 94.25 67 ILE A C 1
ATOM 527 O O . ILE A 1 67 ? -6.178 -3.243 10.767 1.00 94.25 67 ILE A O 1
ATOM 531 N N . ALA A 1 68 ? -7.583 -3.796 9.110 1.00 93.75 68 ALA A N 1
ATOM 532 C CA . ALA A 1 68 ? -6.538 -3.888 8.095 1.00 93.75 68 ALA A CA 1
ATOM 533 C C . ALA A 1 68 ? -6.160 -2.500 7.562 1.00 93.75 68 ALA A C 1
ATOM 535 O O . ALA A 1 68 ? -7.028 -1.664 7.298 1.00 93.75 68 ALA A O 1
ATOM 536 N N . LEU A 1 69 ? -4.863 -2.266 7.360 1.00 92.69 69 LEU A N 1
ATOM 537 C CA . LEU A 1 69 ? -4.349 -1.028 6.773 1.00 92.69 69 LEU A CA 1
ATOM 538 C C . LEU A 1 69 ? -3.580 -1.339 5.490 1.00 92.69 69 LEU A C 1
ATOM 540 O O . LEU A 1 69 ? -2.629 -2.120 5.514 1.00 92.69 69 LEU A O 1
ATOM 544 N N . PHE A 1 70 ? -3.961 -0.703 4.383 1.00 92.50 70 PHE A N 1
ATOM 545 C CA . PHE A 1 70 ? -3.296 -0.818 3.087 1.00 92.50 70 PHE A CA 1
ATOM 546 C C . PHE A 1 70 ? -2.659 0.516 2.705 1.00 92.50 70 PHE A C 1
ATOM 548 O O . PHE A 1 70 ? -3.346 1.531 2.563 1.00 92.50 70 PHE A O 1
ATOM 555 N N . GLN A 1 71 ? -1.341 0.523 2.513 1.00 92.38 71 GLN A N 1
ATOM 556 C CA . GLN A 1 71 ? -0.647 1.657 1.910 1.00 92.38 71 GLN A CA 1
ATOM 557 C C . GLN A 1 71 ? -0.449 1.403 0.418 1.00 92.38 71 GLN A C 1
ATOM 559 O O . GLN A 1 71 ? 0.220 0.444 0.037 1.00 92.38 71 GLN A O 1
ATOM 564 N N . ILE A 1 72 ? -1.003 2.289 -0.405 1.00 90.19 72 ILE A N 1
ATOM 565 C CA . ILE A 1 72 ? -0.891 2.265 -1.864 1.00 90.19 72 ILE A CA 1
ATOM 566 C C . ILE A 1 72 ? 0.105 3.345 -2.269 1.00 90.19 72 ILE A C 1
ATOM 568 O O . ILE A 1 72 ? -0.082 4.504 -1.926 1.00 90.19 72 ILE A O 1
ATOM 572 N N . TYR A 1 73 ? 1.157 3.012 -2.997 1.00 85.75 73 TYR A N 1
ATOM 573 C CA . TYR A 1 73 ? 2.130 4.009 -3.442 1.00 85.75 73 TYR A CA 1
ATOM 574 C C . TYR A 1 73 ? 2.525 3.773 -4.893 1.00 85.75 73 TYR A C 1
ATOM 576 O O . TYR A 1 73 ? 2.449 2.649 -5.391 1.00 85.75 73 TYR A O 1
ATOM 584 N N . ASP A 1 74 ? 2.904 4.854 -5.572 1.00 82.62 74 ASP A N 1
ATOM 585 C CA . ASP A 1 74 ? 3.513 4.767 -6.895 1.00 82.62 74 ASP A CA 1
ATOM 586 C C . ASP A 1 74 ? 4.968 4.323 -6.730 1.00 82.62 74 ASP A C 1
ATOM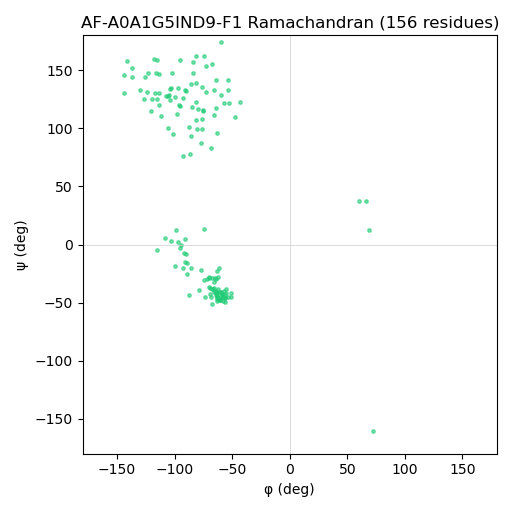 588 O O . ASP A 1 74 ? 5.674 4.801 -5.835 1.00 82.62 74 ASP A O 1
ATOM 592 N N . LYS A 1 75 ? 5.405 3.376 -7.558 1.00 69.88 75 LYS A N 1
ATOM 593 C CA . LYS A 1 75 ? 6.795 2.914 -7.561 1.00 69.88 75 LYS A CA 1
ATOM 594 C C . LYS A 1 75 ? 7.672 3.708 -8.533 1.00 69.88 75 LYS A C 1
ATOM 596 O O . LYS A 1 75 ? 8.893 3.617 -8.431 1.00 69.88 75 LYS A O 1
ATOM 601 N N . LYS A 1 76 ? 7.073 4.468 -9.456 1.00 66.25 76 LYS A N 1
ATOM 602 C CA . LYS A 1 76 ? 7.769 5.268 -10.465 1.00 66.25 76 LYS A CA 1
ATOM 603 C C . LYS A 1 76 ? 7.986 6.688 -9.946 1.00 66.25 76 LYS A C 1
ATOM 605 O O . LYS A 1 76 ? 7.046 7.383 -9.570 1.00 66.25 76 LYS A O 1
ATOM 610 N N . CYS A 1 77 ? 9.237 7.139 -9.973 1.00 54.12 77 CYS A N 1
ATOM 611 C CA . CYS A 1 77 ? 9.581 8.547 -9.819 1.00 54.12 77 CYS A CA 1
ATOM 612 C C . CYS A 1 77 ? 10.120 9.028 -11.168 1.00 54.12 77 CYS A C 1
ATOM 614 O O . CYS A 1 77 ? 11.176 8.576 -11.600 1.00 54.12 77 CYS A O 1
ATOM 616 N N . ILE A 1 78 ? 9.382 9.893 -11.868 1.00 55.06 78 ILE A N 1
ATOM 617 C CA . ILE A 1 78 ? 9.889 10.506 -13.101 1.00 55.06 78 ILE A CA 1
ATOM 618 C C . ILE A 1 78 ? 10.799 11.655 -12.674 1.00 55.06 78 ILE A C 1
ATOM 620 O O . ILE A 1 78 ? 10.324 12.729 -12.301 1.00 55.06 78 ILE A O 1
ATOM 624 N N . ALA A 1 79 ? 12.107 11.415 -12.685 1.00 52.91 79 ALA A N 1
ATOM 625 C CA . ALA A 1 79 ? 13.094 12.458 -12.463 1.00 52.91 79 ALA A CA 1
ATOM 626 C C . ALA A 1 79 ? 13.218 13.304 -13.738 1.00 52.91 79 ALA A C 1
ATOM 628 O O . ALA A 1 79 ? 13.886 12.916 -14.690 1.00 52.91 79 ALA A O 1
ATOM 629 N N . VAL A 1 80 ? 12.563 14.465 -13.768 1.00 53.47 80 VAL A N 1
ATOM 630 C CA . VAL A 1 80 ? 12.804 15.474 -14.807 1.00 53.47 80 VAL A CA 1
ATOM 631 C C . VAL A 1 80 ? 13.962 16.345 -14.328 1.00 53.47 80 VAL A C 1
ATOM 633 O O . VAL A 1 80 ? 13.785 17.192 -13.455 1.00 53.47 80 VAL A O 1
ATOM 636 N N . SER A 1 81 ? 15.163 16.094 -14.848 1.00 49.16 81 SER A N 1
ATOM 637 C CA . SER A 1 81 ? 16.343 16.921 -14.588 1.00 49.16 81 SER A CA 1
ATOM 638 C C . SER A 1 81 ? 16.654 17.796 -15.799 1.00 49.16 81 SER A C 1
ATOM 640 O O . SER A 1 81 ? 16.694 17.313 -16.925 1.00 49.16 81 SER A O 1
ATOM 642 N N . HIS A 1 82 ? 16.927 19.079 -15.563 1.00 55.09 82 HIS A N 1
ATOM 643 C CA . HIS A 1 82 ? 17.465 19.996 -16.574 1.00 55.09 82 HIS A CA 1
ATOM 644 C C . HIS A 1 82 ? 19.005 20.036 -16.573 1.00 55.09 82 HIS A C 1
ATOM 646 O O . HIS A 1 82 ? 19.597 20.847 -17.278 1.00 55.09 82 HIS A O 1
ATOM 652 N N . SER A 1 83 ? 19.657 19.199 -15.755 1.00 58.84 83 SER A N 1
ATOM 653 C CA . SER A 1 83 ? 21.115 19.165 -15.577 1.00 58.84 83 SER A CA 1
ATOM 654 C C . SER A 1 83 ? 21.804 18.007 -16.308 1.00 58.84 83 SER A C 1
ATOM 656 O O . SER A 1 83 ? 23.004 17.812 -16.130 1.00 58.84 83 SER A O 1
ATOM 658 N N . GLY A 1 84 ? 21.057 17.205 -17.071 1.00 53.50 84 GLY A N 1
ATOM 659 C CA . GLY A 1 84 ? 21.602 16.153 -17.928 1.00 53.50 84 GLY A CA 1
ATOM 660 C C . GLY A 1 84 ? 22.012 16.717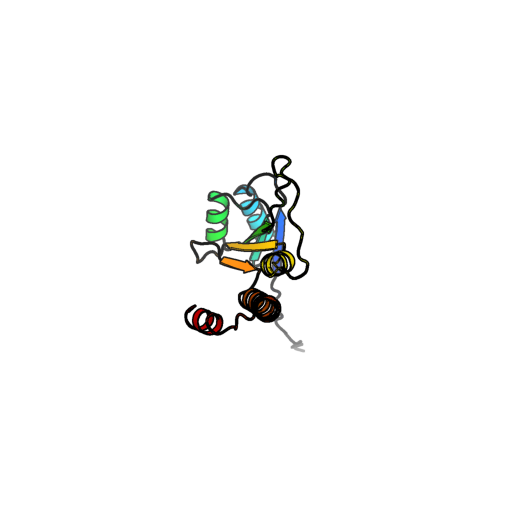 -19.286 1.00 53.50 84 GLY A C 1
ATOM 661 O O . GLY A 1 84 ? 21.300 17.547 -19.849 1.00 53.50 84 GLY A O 1
ATOM 662 N N . GLY A 1 85 ? 23.162 16.280 -19.806 1.00 56.22 85 GLY A N 1
ATOM 663 C CA . GLY A 1 85 ? 23.535 16.500 -21.206 1.00 56.22 85 GLY A CA 1
ATOM 664 C C . GLY A 1 85 ? 22.515 15.883 -22.181 1.00 56.22 85 GLY A C 1
ATOM 665 O O . GLY A 1 85 ? 21.566 15.232 -21.742 1.00 56.22 85 GLY A O 1
ATOM 666 N N . PRO A 1 86 ? 22.671 16.102 -23.500 1.00 54.12 86 PRO A N 1
ATOM 667 C CA . PRO A 1 86 ? 21.717 15.621 -24.499 1.00 54.12 86 PRO A CA 1
ATOM 668 C C . PRO A 1 86 ? 21.477 14.111 -24.360 1.00 54.12 86 PRO A C 1
ATOM 670 O O . PRO A 1 86 ? 22.428 13.346 -24.221 1.00 54.12 86 PRO A O 1
ATOM 673 N N . ASN A 1 87 ? 20.198 13.718 -24.378 1.00 55.34 87 ASN A N 1
ATOM 674 C CA . ASN A 1 87 ? 19.744 12.338 -24.204 1.00 55.34 87 ASN A CA 1
ATOM 675 C C . ASN A 1 87 ? 20.458 11.390 -25.180 1.00 55.34 87 ASN A C 1
ATOM 677 O O . ASN A 1 87 ? 20.357 11.562 -26.397 1.00 55.34 87 ASN A O 1
ATOM 681 N N . GLU A 1 88 ? 21.143 10.379 -24.643 1.00 55.78 88 GLU A N 1
ATOM 682 C CA . GLU A 1 88 ? 21.585 9.221 -25.421 1.00 55.78 88 GLU A CA 1
ATOM 683 C C . GLU A 1 88 ? 20.353 8.456 -25.932 1.00 55.78 88 GLU A C 1
ATOM 685 O O . GLU A 1 88 ? 19.326 8.386 -25.257 1.00 55.78 88 GLU A O 1
ATOM 690 N N . GLN A 1 89 ? 20.441 7.954 -27.167 1.00 57.84 89 GLN A N 1
ATOM 691 C CA . GLN A 1 89 ? 19.355 7.312 -27.915 1.00 57.84 89 GLN A CA 1
ATOM 692 C C . GLN A 1 89 ? 18.531 6.333 -27.064 1.00 57.84 89 GLN A C 1
ATOM 694 O O . GLN A 1 89 ? 19.058 5.348 -26.554 1.00 57.84 89 GLN A O 1
ATOM 699 N N . GLU A 1 90 ? 17.217 6.568 -26.985 1.00 56.00 90 GLU A N 1
ATOM 700 C CA . GLU A 1 90 ? 16.269 5.587 -26.457 1.00 56.00 90 GLU A CA 1
ATOM 701 C C . GLU A 1 90 ? 16.219 4.375 -27.398 1.00 56.00 90 GLU A C 1
ATOM 703 O O . GLU A 1 90 ? 15.740 4.473 -28.529 1.00 56.00 90 GLU A O 1
ATOM 708 N N . TYR A 1 91 ? 16.713 3.227 -26.939 1.00 62.06 91 TYR A N 1
ATOM 709 C CA . TYR A 1 91 ? 16.528 1.958 -27.636 1.00 62.06 91 TYR A CA 1
ATOM 710 C C . TYR A 1 91 ? 15.178 1.357 -27.226 1.00 62.06 91 TYR A C 1
ATOM 712 O O . TYR A 1 91 ? 14.956 1.049 -26.059 1.00 62.06 91 TYR A O 1
ATOM 720 N N . ASP A 1 92 ? 14.279 1.179 -28.195 1.00 60.97 92 ASP A N 1
ATOM 721 C CA . ASP A 1 92 ? 12.933 0.606 -27.997 1.00 60.97 92 ASP A CA 1
ATOM 722 C C . ASP A 1 92 ? 12.978 -0.860 -27.500 1.00 60.97 92 ASP A C 1
ATOM 724 O O . ASP A 1 92 ? 12.062 -1.341 -26.842 1.00 60.97 92 ASP A O 1
ATOM 728 N N . ASP A 1 93 ? 14.092 -1.556 -27.761 1.00 68.25 93 ASP A N 1
ATOM 729 C CA . ASP A 1 93 ? 14.367 -2.932 -27.326 1.00 68.25 93 ASP A CA 1
ATOM 730 C C . ASP A 1 93 ? 15.258 -3.001 -26.052 1.00 68.25 93 ASP A C 1
ATOM 732 O O . ASP A 1 93 ? 15.751 -4.078 -25.722 1.00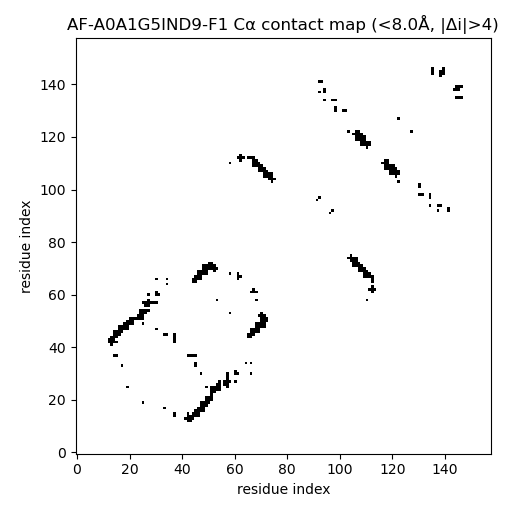 68.25 93 ASP A O 1
ATOM 736 N N . ASP A 1 94 ? 15.493 -1.899 -25.319 1.00 78.94 94 ASP A N 1
ATOM 737 C CA . ASP A 1 94 ? 16.278 -1.925 -24.066 1.00 78.94 94 ASP A CA 1
ATOM 738 C C . ASP A 1 94 ? 15.577 -2.780 -22.984 1.00 78.94 94 ASP A C 1
ATOM 740 O O . ASP A 1 94 ? 14.480 -2.433 -22.527 1.00 78.94 94 ASP A O 1
ATOM 744 N N . PRO A 1 95 ? 16.193 -3.882 -22.511 1.00 78.69 95 PRO A N 1
ATOM 745 C CA . PRO A 1 95 ? 15.596 -4.732 -21.487 1.00 78.69 95 PRO A CA 1
ATOM 746 C C . PRO A 1 95 ? 15.354 -4.027 -20.144 1.00 78.69 95 PRO A C 1
ATOM 748 O O . PRO A 1 95 ? 14.427 -4.409 -19.424 1.00 78.69 95 PRO A O 1
ATOM 751 N N . ILE A 1 96 ? 16.140 -3.001 -19.794 1.00 79.25 96 ILE A N 1
ATOM 752 C CA . ILE A 1 96 ? 15.920 -2.205 -18.577 1.00 79.25 96 ILE A CA 1
ATOM 753 C C . ILE A 1 96 ? 14.624 -1.403 -18.725 1.00 79.25 96 ILE A C 1
ATOM 755 O O . ILE A 1 96 ? 13.730 -1.525 -17.883 1.00 79.25 96 ILE A O 1
ATOM 759 N N . LYS A 1 97 ? 14.472 -0.674 -19.839 1.00 79.25 97 LYS A N 1
ATOM 760 C CA . LYS A 1 97 ? 13.242 0.060 -20.180 1.00 79.25 97 LYS A CA 1
ATOM 761 C C . LYS A 1 97 ? 12.024 -0.869 -20.238 1.00 79.25 97 LYS A C 1
ATOM 763 O O . LYS A 1 97 ? 10.967 -0.542 -19.702 1.00 79.25 97 LYS A O 1
ATOM 768 N N . TYR A 1 98 ? 12.187 -2.072 -20.795 1.00 80.69 98 TYR A N 1
ATOM 769 C CA . TYR A 1 98 ? 11.131 -3.085 -20.857 1.00 80.69 98 TYR A CA 1
ATOM 770 C C . TYR A 1 98 ? 10.594 -3.475 -19.470 1.00 80.69 98 TYR A C 1
ATOM 772 O O . TYR A 1 98 ? 9.376 -3.565 -19.281 1.00 80.69 98 TYR A O 1
ATOM 780 N N . ILE A 1 99 ? 11.479 -3.700 -18.488 1.00 81.56 99 ILE A N 1
ATOM 781 C CA . ILE A 1 99 ? 11.056 -3.963 -17.103 1.00 81.56 99 ILE A CA 1
ATOM 782 C C . ILE A 1 99 ? 10.324 -2.751 -16.542 1.00 81.56 99 ILE A C 1
ATOM 784 O O . ILE A 1 99 ? 9.264 -2.922 -15.945 1.00 81.56 99 ILE A O 1
ATOM 788 N N . GLU A 1 100 ? 10.881 -1.551 -16.693 1.00 80.06 100 GLU A N 1
ATOM 789 C CA . GLU A 1 100 ? 10.308 -0.337 -16.110 1.00 80.06 100 GLU A CA 1
ATOM 790 C C . GLU A 1 100 ? 8.894 -0.048 -16.624 1.00 80.06 100 GLU A C 1
ATOM 792 O O . GLU A 1 100 ? 8.015 0.304 -15.833 1.00 80.06 100 GLU A O 1
ATOM 797 N N . ASP A 1 101 ? 8.650 -0.250 -17.918 1.00 81.94 101 ASP A N 1
ATOM 798 C CA . ASP A 1 101 ? 7.348 -0.008 -18.541 1.00 81.94 101 ASP A CA 1
ATOM 799 C C . ASP A 1 101 ? 6.308 -1.075 -18.185 1.00 81.94 101 ASP A C 1
ATOM 801 O O . ASP A 1 101 ? 5.113 -0.777 -18.084 1.00 81.94 101 ASP A O 1
ATOM 805 N N . ARG A 1 102 ? 6.741 -2.319 -17.950 1.00 84.81 102 ARG A N 1
ATOM 806 C CA . ARG A 1 102 ? 5.851 -3.400 -17.497 1.00 84.81 102 ARG A CA 1
ATOM 807 C C . ARG A 1 102 ? 5.737 -3.505 -15.984 1.00 84.81 102 ARG A C 1
ATOM 809 O O . ARG A 1 102 ? 4.892 -4.261 -15.492 1.00 84.81 102 ARG A O 1
ATOM 816 N N . TRP A 1 103 ? 6.543 -2.756 -15.234 1.00 86.44 103 TRP A N 1
ATOM 817 C CA . TRP A 1 103 ? 6.458 -2.765 -13.787 1.00 86.44 103 TRP A CA 1
ATOM 818 C C . TRP A 1 103 ? 5.110 -2.176 -13.339 1.00 86.44 103 TRP A C 1
ATOM 820 O O . TRP A 1 103 ? 4.701 -1.111 -13.806 1.00 86.44 103 TRP A O 1
ATOM 830 N N . PRO A 1 104 ? 4.396 -2.824 -12.404 1.00 87.06 104 PRO A N 1
ATOM 831 C CA . PRO A 1 104 ? 3.129 -2.315 -11.907 1.00 87.06 104 PRO A CA 1
ATOM 832 C C . PRO A 1 104 ? 3.273 -0.912 -11.329 1.00 87.06 104 PRO A C 1
ATOM 834 O O . PRO A 1 104 ? 4.015 -0.693 -10.370 1.00 87.06 104 PRO A O 1
ATOM 837 N N . LYS A 1 105 ? 2.509 0.023 -11.902 1.00 85.94 105 LYS A N 1
ATOM 838 C CA . LYS A 1 105 ? 2.506 1.435 -11.501 1.00 85.94 105 LYS A CA 1
ATOM 839 C C . LYS A 1 105 ? 2.307 1.605 -9.995 1.00 85.94 105 LYS A C 1
ATOM 841 O O . LYS A 1 105 ? 3.013 2.363 -9.343 1.00 85.94 105 LYS A O 1
ATOM 846 N N . TYR A 1 106 ? 1.357 0.864 -9.435 1.00 86.69 106 TYR A N 1
ATOM 847 C CA . TYR A 1 106 ? 1.070 0.898 -8.008 1.00 86.69 106 TYR A CA 1
ATOM 848 C C . TYR A 1 106 ? 1.661 -0.316 -7.304 1.00 86.69 106 TYR A C 1
ATOM 850 O O . TYR A 1 106 ? 1.717 -1.409 -7.854 1.00 86.69 106 TYR A O 1
ATOM 858 N N . CYS A 1 107 ? 2.075 -0.129 -6.060 1.00 87.94 107 CYS A N 1
ATOM 859 C CA . CYS A 1 107 ? 2.419 -1.202 -5.138 1.00 87.94 107 CYS A CA 1
ATOM 860 C C . CYS A 1 107 ? 1.565 -1.062 -3.881 1.00 87.94 107 CYS A C 1
ATOM 862 O O . CYS A 1 107 ? 1.214 0.052 -3.482 1.00 87.94 107 CYS A O 1
ATOM 864 N N . VAL A 1 108 ? 1.225 -2.192 -3.261 1.00 89.56 108 VAL A N 1
ATOM 865 C CA . VAL A 1 108 ? 0.405 -2.212 -2.048 1.00 89.56 108 VAL A CA 1
ATOM 866 C C . VAL A 1 108 ? 1.099 -3.000 -0.956 1.00 89.56 108 VAL A C 1
ATOM 868 O O . VAL A 1 108 ? 1.435 -4.174 -1.128 1.00 89.56 108 VAL A O 1
ATOM 871 N N . LYS A 1 109 ? 1.258 -2.340 0.190 1.00 87.38 109 LYS A N 1
ATOM 872 C CA . LYS A 1 109 ? 1.702 -2.951 1.440 1.00 87.38 109 LYS A CA 1
ATOM 873 C C . LYS A 1 109 ? 0.527 -3.089 2.400 1.00 87.38 109 LYS A C 1
ATOM 875 O O . LYS A 1 109 ? -0.175 -2.114 2.664 1.00 87.38 109 LYS A O 1
ATOM 880 N N . CYS A 1 110 ? 0.338 -4.298 2.908 1.00 84.00 110 CYS A N 1
ATOM 881 C CA . CYS A 1 110 ? -0.618 -4.649 3.945 1.00 84.00 110 CYS A CA 1
ATOM 882 C C . CYS A 1 110 ? 0.076 -4.673 5.307 1.00 84.00 110 CYS A C 1
ATOM 884 O O . CYS A 1 110 ? 1.152 -5.254 5.447 1.00 84.00 110 CYS A O 1
ATOM 886 N N . PHE A 1 111 ? -0.557 -4.072 6.310 1.00 80.62 111 PHE A N 1
ATOM 887 C CA . PHE A 1 111 ? -0.163 -4.200 7.708 1.00 80.62 111 PHE A CA 1
ATOM 888 C C . PHE A 1 111 ? -1.171 -5.121 8.400 1.00 80.62 111 PHE A C 1
ATOM 890 O O . PHE A 1 111 ? -2.288 -4.702 8.714 1.00 80.62 111 PHE A O 1
ATOM 897 N N . GLU A 1 112 ? -0.786 -6.383 8.580 1.00 73.25 112 GLU A N 1
ATOM 898 C CA . GLU A 1 112 ? -1.574 -7.371 9.321 1.00 73.25 112 GLU A CA 1
ATOM 899 C C . GLU A 1 112 ? -1.311 -7.250 10.827 1.00 73.25 112 GLU A C 1
ATOM 901 O O . GLU A 1 112 ? -0.280 -6.735 11.262 1.00 73.25 112 GLU A O 1
ATOM 906 N N . SER A 1 113 ? -2.256 -7.713 11.647 1.00 63.28 113 SER A N 1
ATOM 907 C CA . SER A 1 113 ? -2.126 -7.638 13.105 1.00 63.28 113 SER A CA 1
ATOM 908 C C . SER A 1 113 ? -1.056 -8.579 13.664 1.00 63.28 113 SER A C 1
ATOM 910 O O . SER A 1 113 ? -0.493 -8.311 14.719 1.00 63.28 113 SER A O 1
ATOM 912 N N . ASP A 1 114 ? -0.775 -9.687 12.992 1.00 72.69 114 ASP A N 1
ATOM 913 C CA . ASP A 1 114 ? 0.123 -10.755 13.441 1.00 72.69 114 ASP A CA 1
ATOM 914 C C . ASP A 1 114 ? 1.577 -10.585 12.974 1.00 72.69 114 ASP A C 1
ATOM 916 O O . ASP A 1 114 ? 2.454 -11.301 13.453 1.00 72.69 114 ASP A O 1
ATOM 920 N N . ARG A 1 115 ? 1.865 -9.605 12.110 1.00 67.06 115 ARG A N 1
ATOM 921 C CA . ARG A 1 115 ? 3.219 -9.325 11.608 1.00 67.06 115 ARG A CA 1
ATOM 922 C C . ARG A 1 115 ? 3.728 -7.970 12.091 1.00 67.06 115 ARG A C 1
ATOM 924 O O . ARG A 1 115 ? 2.959 -7.026 12.268 1.00 67.06 115 ARG A O 1
ATOM 931 N N . ASP A 1 116 ? 5.036 -7.875 12.313 1.00 71.12 116 ASP A N 1
ATOM 932 C CA . ASP A 1 116 ? 5.693 -6.613 12.685 1.00 71.12 116 ASP A CA 1
ATOM 933 C C . ASP A 1 116 ? 6.153 -5.804 11.461 1.00 71.12 116 ASP A C 1
ATOM 935 O O . ASP A 1 116 ? 6.376 -4.596 11.556 1.00 71.1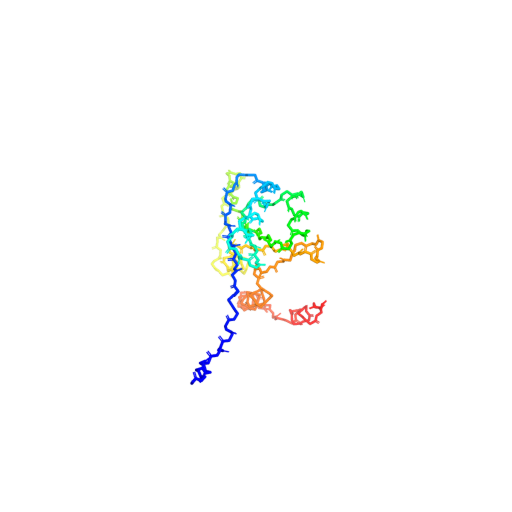2 116 ASP A O 1
ATOM 939 N N . GLU A 1 117 ? 6.210 -6.443 10.291 1.00 76.06 117 GLU A N 1
ATOM 940 C CA . GLU A 1 117 ? 6.563 -5.822 9.017 1.00 76.06 117 GLU A CA 1
ATOM 941 C C . GLU A 1 117 ? 5.400 -5.868 8.023 1.00 76.06 117 GLU A C 1
ATOM 943 O O . GLU A 1 117 ? 4.597 -6.803 8.001 1.00 76.06 117 GLU A O 1
ATOM 948 N N . ALA A 1 118 ? 5.320 -4.842 7.172 1.00 77.88 118 ALA A N 1
ATOM 949 C CA . ALA A 1 118 ? 4.296 -4.765 6.139 1.00 77.88 118 ALA A CA 1
ATOM 950 C C . ALA A 1 118 ? 4.577 -5.771 5.014 1.00 77.88 118 ALA A C 1
ATOM 952 O O . ALA A 1 118 ? 5.666 -5.784 4.436 1.00 77.88 118 ALA A O 1
ATOM 953 N N . VAL A 1 119 ? 3.564 -6.544 4.635 1.00 85.12 119 VAL A N 1
ATOM 954 C CA . VAL A 1 119 ? 3.646 -7.524 3.550 1.00 85.12 119 VAL A CA 1
ATOM 955 C C . VAL A 1 119 ? 3.249 -6.867 2.238 1.00 85.12 119 VAL A C 1
ATOM 957 O O . VAL A 1 119 ? 2.218 -6.203 2.151 1.00 85.12 119 VAL A O 1
ATOM 960 N N . THR A 1 120 ? 4.046 -7.058 1.188 1.00 86.88 120 THR A N 1
ATOM 961 C CA . THR A 1 120 ? 3.646 -6.632 -0.159 1.00 86.88 120 THR A CA 1
ATOM 962 C C . THR A 1 120 ? 2.614 -7.615 -0.700 1.00 86.88 120 THR A C 1
ATOM 964 O O . THR A 1 120 ? 2.925 -8.786 -0.895 1.00 86.88 120 THR A O 1
ATOM 967 N N . ILE A 1 121 ? 1.392 -7.139 -0.936 1.00 88.75 121 ILE A N 1
ATOM 968 C CA . ILE A 1 121 ? 0.301 -7.949 -1.508 1.00 88.75 121 ILE A CA 1
ATOM 969 C C . ILE A 1 121 ? 0.127 -7.697 -3.008 1.00 88.75 121 ILE A C 1
ATOM 971 O O . ILE A 1 121 ? -0.466 -8.508 -3.715 1.00 88.75 121 ILE A O 1
ATOM 975 N N . TYR A 1 122 ? 0.660 -6.574 -3.496 1.00 90.25 122 TYR A N 1
ATOM 976 C CA . TYR A 1 122 ? 0.684 -6.228 -4.908 1.00 90.25 122 TYR A CA 1
ATOM 977 C C . TYR A 1 122 ? 1.991 -5.497 -5.263 1.00 90.25 122 TYR A C 1
ATOM 979 O O . TYR A 1 122 ? 2.324 -4.514 -4.589 1.00 90.25 122 TYR A O 1
ATOM 987 N N . PRO A 1 123 ? 2.702 -5.912 -6.326 1.00 90.38 123 PRO A N 1
ATOM 988 C CA . PRO A 1 123 ? 2.400 -7.077 -7.162 1.00 90.38 123 PRO A CA 1
ATOM 989 C C . PRO A 1 123 ? 2.573 -8.412 -6.437 1.00 90.38 123 PRO A C 1
ATOM 991 O O . PRO A 1 123 ? 3.316 -8.514 -5.464 1.00 90.38 123 PRO A O 1
ATOM 994 N N . THR A 1 124 ? 1.867 -9.438 -6.914 1.00 90.38 124 THR A N 1
ATOM 995 C CA . THR A 1 124 ? 2.013 -10.799 -6.383 1.00 90.38 124 THR A CA 1
ATOM 996 C C . THR A 1 124 ? 3.323 -11.428 -6.860 1.00 90.38 124 THR A C 1
ATOM 998 O O . THR A 1 124 ? 3.901 -11.005 -7.864 1.00 90.38 124 THR A O 1
ATOM 1001 N N . ARG A 1 125 ? 3.779 -12.492 -6.185 1.00 86.44 125 ARG A N 1
ATOM 1002 C CA . ARG A 1 125 ? 4.966 -13.257 -6.610 1.00 86.44 125 ARG A CA 1
ATOM 1003 C C . ARG A 1 125 ? 4.848 -13.729 -8.062 1.00 86.44 125 ARG A C 1
ATOM 1005 O O . ARG A 1 125 ? 5.788 -13.553 -8.824 1.00 86.44 125 ARG A O 1
ATOM 1012 N N . ASN A 1 126 ? 3.693 -14.266 -8.455 1.00 89.38 126 ASN A N 1
ATOM 1013 C CA . ASN A 1 126 ? 3.476 -14.751 -9.821 1.00 89.38 126 ASN A CA 1
ATOM 1014 C C . ASN A 1 126 ? 3.569 -13.622 -10.849 1.00 89.38 126 ASN A C 1
ATOM 1016 O O . ASN A 1 126 ? 4.234 -13.789 -11.861 1.00 89.38 126 ASN A O 1
ATOM 1020 N N . MET A 1 127 ? 3.002 -12.448 -10.547 1.00 89.06 127 MET A N 1
ATOM 1021 C CA . MET A 1 127 ? 3.150 -11.282 -11.421 1.00 89.06 127 MET A CA 1
ATOM 1022 C C . MET A 1 127 ? 4.618 -10.895 -11.610 1.00 89.06 127 MET A C 1
ATOM 1024 O O . MET A 1 127 ? 5.040 -10.613 -12.725 1.00 89.06 127 MET A O 1
ATOM 1028 N N . ILE A 1 128 ? 5.403 -10.897 -10.528 1.00 88.75 128 ILE A N 1
ATOM 1029 C CA . ILE A 1 128 ? 6.840 -10.604 -10.591 1.00 88.75 128 ILE A CA 1
ATOM 1030 C C . ILE A 1 128 ? 7.555 -11.644 -11.463 1.00 88.75 128 ILE A C 1
ATOM 1032 O O . ILE A 1 128 ? 8.329 -11.275 -12.343 1.00 88.75 128 ILE A O 1
ATOM 1036 N N . ILE A 1 129 ? 7.271 -12.932 -11.254 1.00 87.19 129 ILE A N 1
ATOM 1037 C CA . ILE A 1 129 ? 7.852 -14.028 -12.040 1.00 87.19 129 ILE A CA 1
ATOM 1038 C C . ILE A 1 129 ? 7.540 -13.860 -13.528 1.00 87.19 129 ILE A C 1
ATOM 1040 O O . ILE A 1 129 ? 8.438 -14.003 -14.354 1.00 87.19 129 ILE A O 1
ATOM 1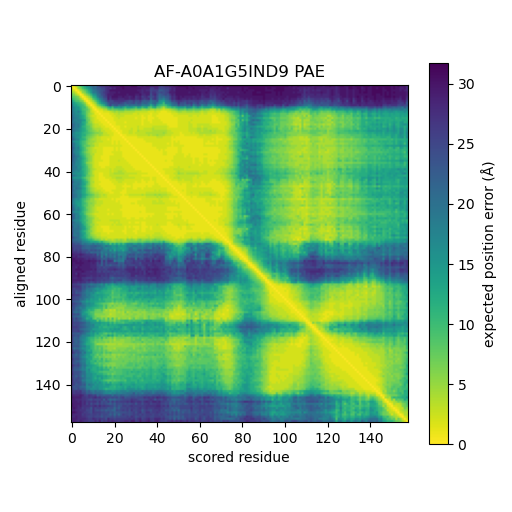044 N N . ASP A 1 130 ? 6.297 -13.537 -13.878 1.00 88.50 130 ASP A N 1
ATOM 1045 C CA . ASP A 1 130 ? 5.888 -13.384 -15.273 1.00 88.50 130 ASP A CA 1
ATOM 1046 C C . ASP A 1 130 ? 6.568 -12.180 -15.944 1.00 88.50 130 ASP A C 1
ATOM 1048 O O . ASP A 1 130 ? 7.026 -12.299 -17.081 1.00 88.50 130 ASP A O 1
ATOM 1052 N N . ILE A 1 131 ? 6.746 -11.064 -15.223 1.00 88.75 131 ILE A N 1
ATOM 1053 C CA . ILE A 1 131 ? 7.525 -9.909 -15.706 1.00 88.75 131 ILE A CA 1
ATOM 1054 C C . ILE A 1 131 ? 8.975 -10.313 -15.989 1.00 88.75 131 ILE A C 1
ATOM 1056 O O . ILE A 1 131 ? 9.504 -10.001 -17.055 1.00 88.75 131 ILE A O 1
ATOM 1060 N N . TYR A 1 132 ? 9.618 -11.030 -15.063 1.00 86.00 132 TYR A N 1
ATOM 1061 C CA . TYR A 1 132 ? 10.998 -11.470 -15.260 1.00 86.00 132 TYR A CA 1
ATOM 1062 C C . TYR A 1 132 ? 11.127 -12.471 -16.408 1.00 86.00 132 TYR A C 1
ATOM 1064 O O . TYR A 1 132 ? 12.048 -12.351 -17.210 1.00 86.00 132 TYR A O 1
ATOM 1072 N N . ARG A 1 133 ? 10.194 -13.418 -16.552 1.00 85.62 133 ARG A N 1
ATOM 1073 C CA . ARG A 1 133 ? 10.176 -14.346 -17.696 1.00 85.62 133 ARG A CA 1
ATOM 1074 C C . ARG A 1 133 ? 10.136 -13.600 -19.021 1.00 85.62 133 ARG A C 1
ATOM 1076 O O . ARG A 1 133 ? 10.891 -13.931 -19.932 1.00 85.62 133 ARG A O 1
ATOM 1083 N N . ASP A 1 134 ? 9.270 -12.601 -19.122 1.00 85.56 134 ASP A N 1
ATOM 1084 C CA . ASP A 1 134 ? 9.175 -11.752 -20.301 1.00 85.56 134 ASP A CA 1
ATOM 1085 C C . ASP A 1 134 ? 10.473 -10.962 -20.535 1.00 85.56 134 ASP A C 1
ATOM 1087 O O . ASP A 1 134 ? 10.981 -10.954 -21.655 1.00 85.56 134 ASP A O 1
ATOM 1091 N N . TYR A 1 135 ? 11.061 -10.376 -19.488 1.00 86.12 135 TYR A N 1
ATOM 1092 C CA . TYR A 1 135 ? 12.355 -9.690 -19.560 1.00 86.12 135 TYR A CA 1
ATOM 1093 C C . TYR A 1 135 ? 13.472 -10.590 -20.097 1.00 86.12 135 TYR A C 1
ATOM 1095 O O . TYR A 1 135 ? 14.202 -10.191 -21.001 1.00 86.12 135 TYR A O 1
ATOM 1103 N N . TYR A 1 136 ? 13.582 -11.829 -19.609 1.00 84.44 136 TYR A N 1
ATOM 1104 C CA . TYR A 1 136 ? 14.605 -12.761 -20.087 1.00 84.44 136 TYR A CA 1
ATOM 1105 C C . TYR A 1 136 ? 14.418 -13.140 -21.560 1.00 84.44 136 TYR A C 1
ATOM 1107 O O . TYR A 1 136 ? 15.407 -13.373 -22.255 1.00 84.44 136 TYR A O 1
ATOM 1115 N N . ARG A 1 137 ? 13.183 -13.143 -22.085 1.00 84.88 137 ARG A N 1
ATOM 1116 C CA . ARG A 1 137 ? 12.960 -13.305 -23.534 1.00 84.88 137 ARG A CA 1
ATOM 1117 C C . ARG A 1 137 ? 13.558 -12.140 -24.322 1.00 84.88 137 ARG A C 1
ATOM 1119 O O . ARG A 1 137 ? 14.172 -12.376 -25.362 1.00 84.88 137 ARG A O 1
ATOM 1126 N N . VAL A 1 138 ? 13.411 -10.909 -23.827 1.00 84.62 138 VAL A N 1
ATOM 1127 C CA . VAL A 1 138 ? 14.000 -9.715 -24.455 1.00 84.62 138 VAL A CA 1
ATOM 1128 C C . VAL A 1 138 ? 15.525 -9.745 -24.338 1.00 84.62 138 VAL A C 1
ATOM 1130 O O . VAL A 1 138 ? 16.209 -9.590 -25.344 1.00 84.62 138 VAL A O 1
ATOM 1133 N N . MET A 1 139 ? 16.072 -10.068 -23.162 1.00 84.81 139 MET A N 1
ATOM 1134 C CA . MET A 1 139 ? 17.520 -10.227 -22.950 1.00 84.81 139 MET A CA 1
ATOM 1135 C C . MET A 1 139 ? 18.142 -11.255 -23.899 1.00 84.81 139 MET A C 1
ATOM 1137 O O . MET A 1 139 ? 19.186 -10.993 -24.495 1.00 84.81 139 MET A O 1
ATOM 1141 N N . LYS A 1 140 ? 17.486 -12.405 -24.096 1.00 85.56 140 LYS A N 1
ATOM 1142 C CA . LYS A 1 140 ? 17.934 -13.427 -25.047 1.00 85.56 140 LYS A CA 1
ATOM 1143 C C . LYS A 1 140 ? 17.902 -12.922 -26.488 1.00 85.56 140 LYS A C 1
ATOM 1145 O O . LYS A 1 140 ? 18.838 -13.178 -27.237 1.00 85.56 140 LYS A O 1
ATOM 1150 N N . LYS A 1 141 ? 16.849 -12.192 -26.875 1.00 85.00 141 LYS A N 1
ATOM 1151 C CA . LYS A 1 141 ? 16.708 -11.598 -28.215 1.00 85.00 141 LYS A CA 1
ATOM 1152 C C . LYS A 1 141 ? 17.801 -10.558 -28.497 1.00 85.00 141 LYS A C 1
ATOM 1154 O O . LYS A 1 141 ? 18.352 -10.558 -29.591 1.00 85.00 141 LYS A O 1
ATOM 1159 N N . VAL A 1 142 ? 18.086 -9.680 -27.535 1.00 85.19 142 VAL A N 1
ATOM 1160 C CA . VAL A 1 142 ? 18.952 -8.502 -27.723 1.00 85.19 142 VAL A CA 1
ATOM 1161 C C . VAL A 1 142 ? 20.425 -8.825 -27.484 1.00 85.19 142 VAL A C 1
ATOM 1163 O O . VAL A 1 142 ? 21.279 -8.415 -28.265 1.00 85.19 142 VAL A O 1
ATOM 1166 N N . TYR A 1 143 ? 20.728 -9.584 -26.430 1.00 83.25 143 TYR A N 1
ATOM 1167 C CA . TYR A 1 143 ? 22.099 -9.838 -25.979 1.00 83.25 143 TYR A CA 1
ATOM 1168 C C . TYR A 1 143 ? 22.529 -11.305 -26.089 1.00 83.25 143 TYR A C 1
ATOM 1170 O O . TYR A 1 143 ? 23.680 -11.619 -25.799 1.00 83.25 143 TYR A O 1
ATOM 1178 N N . GLY A 1 144 ? 21.636 -12.224 -26.475 1.00 82.69 144 GLY A N 1
ATOM 1179 C CA . GLY A 1 144 ? 21.953 -13.657 -26.547 1.00 82.69 144 GLY A CA 1
ATOM 1180 C C . GLY A 1 144 ? 22.169 -14.326 -25.183 1.00 82.69 144 GLY A C 1
ATOM 1181 O O . GLY A 1 144 ? 22.669 -15.447 -25.130 1.00 82.69 144 GLY A O 1
ATOM 1182 N N . ILE A 1 145 ? 21.807 -13.658 -24.083 1.00 77.19 145 ILE A N 1
ATOM 1183 C CA . ILE A 1 145 ? 21.961 -14.170 -22.715 1.00 77.19 145 ILE A CA 1
ATOM 1184 C C . ILE A 1 145 ? 20.797 -15.117 -22.404 1.00 77.19 145 ILE A C 1
ATOM 1186 O O . ILE A 1 145 ? 19.635 -14.720 -22.497 1.00 77.19 145 ILE A O 1
ATOM 1190 N N . ASP A 1 146 ? 21.103 -16.367 -22.042 1.00 72.06 146 ASP A N 1
ATOM 1191 C CA . ASP A 1 146 ? 20.097 -17.394 -21.742 1.00 72.06 146 ASP A CA 1
ATOM 1192 C C . ASP A 1 146 ? 19.789 -17.516 -20.239 1.00 72.06 146 ASP A C 1
ATOM 1194 O O . ASP A 1 146 ? 20.578 -17.131 -19.379 1.00 72.06 146 ASP A O 1
ATOM 1198 N N . MET A 1 147 ? 18.621 -18.077 -19.924 1.00 67.69 147 MET A N 1
ATOM 1199 C CA . MET A 1 147 ? 17.940 -18.025 -18.619 1.00 67.69 147 MET A CA 1
ATOM 1200 C C . MET A 1 147 ? 18.558 -18.912 -17.512 1.00 67.69 147 MET A C 1
ATOM 1202 O O . MET A 1 147 ? 17.926 -19.135 -16.480 1.00 67.69 147 MET A O 1
ATOM 1206 N N . HIS A 1 148 ? 19.776 -19.432 -17.693 1.00 62.88 148 HIS A N 1
ATOM 1207 C CA . HIS A 1 148 ? 20.316 -20.527 -16.872 1.00 62.88 148 HIS A CA 1
ATOM 1208 C C . HIS A 1 148 ? 20.457 -20.193 -15.367 1.00 62.88 148 HIS A C 1
ATOM 1210 O O . HIS A 1 148 ? 20.447 -21.109 -14.544 1.00 62.88 148 HIS A O 1
ATOM 1216 N N . ASP A 1 149 ? 20.501 -18.905 -15.002 1.00 58.50 149 ASP A N 1
ATOM 1217 C CA . ASP A 1 149 ? 20.630 -18.420 -13.617 1.00 58.50 149 ASP A CA 1
ATOM 1218 C C . ASP A 1 149 ? 19.291 -18.124 -12.905 1.00 58.50 149 ASP A C 1
ATOM 1220 O O . ASP A 1 149 ? 19.235 -18.097 -11.673 1.00 58.50 149 ASP A O 1
ATOM 1224 N N . PHE A 1 150 ? 18.188 -17.918 -13.637 1.00 62.72 150 PHE A N 1
ATOM 1225 C CA . PHE A 1 150 ? 16.911 -17.493 -13.037 1.00 62.72 150 PHE A CA 1
ATOM 1226 C C . PHE A 1 150 ? 16.155 -18.648 -12.368 1.00 62.72 150 PHE A C 1
ATOM 1228 O O . PHE A 1 150 ? 15.611 -18.482 -11.275 1.00 62.72 150 PHE A O 1
ATOM 1235 N N . ASP A 1 151 ? 16.176 -19.839 -12.972 1.00 62.22 151 ASP A N 1
ATOM 1236 C CA . ASP A 1 151 ? 15.534 -21.028 -12.398 1.00 62.22 151 ASP A CA 1
ATOM 1237 C C . ASP A 1 151 ? 16.216 -21.470 -11.090 1.00 62.22 151 ASP A C 1
ATOM 1239 O O . ASP A 1 151 ? 15.544 -21.908 -10.155 1.00 62.22 151 ASP A O 1
ATOM 1243 N N . MET A 1 152 ? 17.534 -21.277 -10.953 1.00 55.16 152 MET A N 1
ATOM 1244 C CA . MET A 1 152 ? 18.238 -21.497 -9.681 1.00 55.16 152 MET A CA 1
ATOM 1245 C C . MET A 1 152 ? 17.830 -20.479 -8.604 1.00 55.16 152 MET A C 1
ATOM 1247 O O . MET A 1 152 ? 17.664 -20.850 -7.441 1.00 55.16 152 MET A O 1
ATOM 1251 N N . ALA A 1 153 ? 17.624 -19.210 -8.972 1.00 57.38 153 ALA A N 1
ATOM 1252 C CA . ALA A 1 153 ? 17.181 -18.165 -8.046 1.00 57.38 153 ALA A CA 1
ATOM 1253 C C . ALA A 1 153 ? 15.726 -18.365 -7.581 1.00 57.38 153 ALA A C 1
ATOM 1255 O O . ALA A 1 153 ? 15.423 -18.153 -6.407 1.00 57.38 153 ALA A O 1
ATOM 1256 N N . LEU A 1 154 ? 14.836 -18.834 -8.464 1.00 58.47 154 LEU A N 1
ATOM 1257 C CA . LEU A 1 154 ? 13.448 -19.157 -8.116 1.00 58.47 154 LEU A CA 1
ATOM 1258 C C . LEU A 1 154 ? 13.338 -20.332 -7.138 1.00 58.47 154 LEU A C 1
ATOM 1260 O O . LEU A 1 154 ? 12.488 -20.291 -6.246 1.00 58.47 154 LEU A O 1
ATOM 1264 N N . ASN A 1 155 ? 14.199 -21.342 -7.291 1.00 58.56 155 ASN A N 1
ATOM 1265 C CA . ASN A 1 155 ? 14.213 -22.544 -6.453 1.00 58.56 155 ASN A CA 1
ATOM 1266 C C . ASN A 1 155 ? 14.848 -22.323 -5.067 1.00 58.56 155 ASN A C 1
ATOM 1268 O O . ASN A 1 155 ? 14.545 -23.066 -4.137 1.00 58.56 155 ASN A O 1
ATOM 1272 N N . ASN A 1 156 ? 15.691 -21.296 -4.911 1.00 53.03 156 ASN A N 1
ATOM 1273 C CA . ASN A 1 156 ? 16.343 -20.948 -3.641 1.00 53.03 156 ASN A CA 1
ATOM 1274 C C . ASN A 1 156 ? 15.603 -19.864 -2.834 1.00 53.03 156 ASN A C 1
ATOM 1276 O O . ASN A 1 156 ? 16.023 -19.525 -1.730 1.00 53.03 156 ASN A O 1
ATOM 1280 N N . TRP A 1 157 ? 14.509 -19.313 -3.362 1.00 51.66 157 TRP A N 1
ATOM 1281 C CA . TRP A 1 157 ? 13.617 -18.399 -2.642 1.00 51.66 157 TRP A CA 1
ATOM 1282 C C . TRP A 1 157 ? 12.469 -19.186 -1.988 1.00 51.66 157 TRP A C 1
ATOM 1284 O O . TRP A 1 157 ? 11.335 -19.192 -2.493 1.00 51.66 157 TRP A O 1
ATOM 1294 N N . ASN A 1 158 ? 12.807 -19.863 -0.882 1.00 43.00 158 ASN A N 1
ATOM 1295 C CA . ASN A 1 158 ? 11.866 -20.417 0.100 1.00 43.00 158 ASN A CA 1
ATOM 1296 C C . ASN A 1 158 ? 11.641 -19.425 1.240 1.00 43.00 158 ASN A C 1
ATOM 1298 O O . ASN A 1 158 ? 12.646 -19.030 1.870 1.00 43.00 158 ASN A O 1
#